Protein AF-A0A8K1GDT7-F1 (afdb_monomer_lite)

pLDDT: mean 71.89, std 22.8, range [29.33, 98.12]

Radius of gyration: 34.18 Å; chains: 1; bounding box: 58×37×131 Å

InterPro domains:
  IPR033214 A-kinase-interacting protein 1 [PF27911] (27-152)
  IPR033214 A-kinase-interacting protein 1 [PTHR14330] (24-154)

Sequence (154 aa):
MIKPRAENNLSPLDPVWEHSIQFAEVMEDEDRERLSAAFASIKRLMKGVS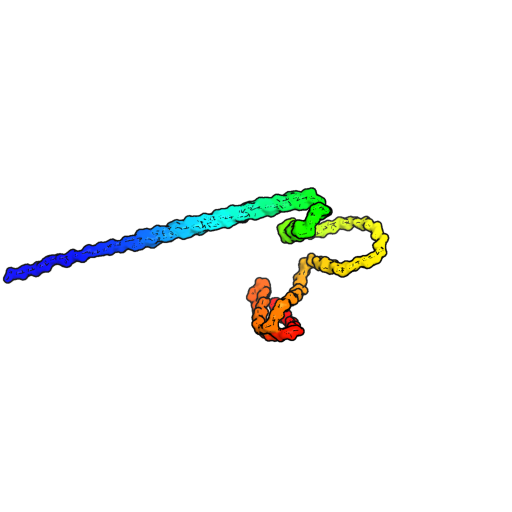KECESYYGTMATSKCKENEIQHFCKYHGKPVERKLSTEERRTEGSRKHSQVQASQQNPRRSSKDFYIEVSPGTYSVTAVSEDMVEQTYVVDVNAGQTIDITFVL

Structure (mmCIF, N/CA/C/O backbone):
data_AF-A0A8K1GDT7-F1
#
_entry.id   AF-A0A8K1GDT7-F1
#
loop_
_atom_site.group_PDB
_atom_site.id
_atom_site.type_symbol
_atom_site.label_atom_id
_atom_site.label_alt_id
_atom_site.label_comp_id
_atom_site.label_asym_id
_atom_site.label_entity_id
_atom_site.label_seq_id
_atom_site.pdbx_PDB_ins_code
_atom_site.Cartn_x
_atom_site.Cartn_y
_atom_site.Cartn_z
_atom_site.occupancy
_atom_site.B_iso_or_equiv
_atom_site.auth_seq_id
_atom_site.auth_comp_id
_atom_site.auth_asym_id
_atom_site.auth_atom_id
_atom_site.pdbx_PDB_model_num
ATOM 1 N N . MET A 1 1 ? 30.088 -5.876 -85.910 1.00 46.28 1 MET A N 1
ATOM 2 C CA . MET A 1 1 ? 30.923 -6.226 -84.740 1.00 46.28 1 MET A CA 1
ATOM 3 C C . MET A 1 1 ? 30.987 -4.995 -83.840 1.00 46.28 1 MET A C 1
ATOM 5 O O . MET A 1 1 ? 31.736 -4.080 -84.144 1.00 46.28 1 MET A O 1
ATOM 9 N N . ILE A 1 2 ? 30.110 -4.894 -82.834 1.00 44.91 2 ILE A N 1
ATOM 10 C CA . ILE A 1 2 ? 30.030 -3.747 -81.908 1.00 44.91 2 ILE A CA 1
ATOM 11 C C . ILE A 1 2 ? 29.881 -4.325 -80.493 1.00 44.91 2 ILE A C 1
ATOM 13 O O . ILE A 1 2 ? 28.992 -5.138 -80.253 1.00 44.91 2 ILE A O 1
ATOM 17 N N . LYS A 1 3 ? 30.822 -3.972 -79.609 1.00 49.59 3 LYS A N 1
ATOM 18 C CA . LYS A 1 3 ? 30.934 -4.414 -78.207 1.00 49.59 3 LYS A CA 1
ATOM 19 C C . LYS A 1 3 ? 29.762 -3.902 -77.349 1.00 49.59 3 LYS A C 1
ATOM 21 O O . LYS A 1 3 ? 29.300 -2.787 -77.595 1.00 49.59 3 LYS A O 1
ATOM 26 N N . PRO A 1 4 ? 29.335 -4.643 -76.310 1.00 44.44 4 PRO A N 1
ATOM 27 C CA . PRO A 1 4 ? 28.384 -4.137 -75.329 1.00 44.44 4 PRO A CA 1
ATOM 28 C C . PRO A 1 4 ? 29.042 -3.115 -74.388 1.00 44.44 4 PRO A C 1
ATOM 30 O O . PRO A 1 4 ? 30.223 -3.209 -74.050 1.00 44.44 4 PRO A O 1
ATOM 33 N N . ARG A 1 5 ? 28.240 -2.120 -74.003 1.00 38.19 5 ARG A N 1
ATOM 34 C CA . ARG A 1 5 ? 28.548 -1.041 -73.060 1.00 38.19 5 ARG A CA 1
ATOM 35 C C . ARG A 1 5 ? 28.668 -1.603 -71.645 1.00 38.19 5 ARG A C 1
ATOM 37 O O . ARG A 1 5 ? 27.833 -2.394 -71.218 1.00 38.19 5 ARG A O 1
ATOM 44 N N . ALA A 1 6 ? 29.714 -1.175 -70.958 1.00 46.06 6 ALA A N 1
ATOM 45 C CA . ALA A 1 6 ? 30.102 -1.651 -69.649 1.00 46.06 6 ALA A CA 1
ATOM 46 C C . ALA A 1 6 ? 29.528 -0.759 -68.519 1.00 46.06 6 ALA A C 1
ATOM 48 O O . ALA A 1 6 ? 29.367 0.449 -68.691 1.00 46.06 6 ALA A O 1
ATOM 49 N N . GLU A 1 7 ? 29.263 -1.426 -67.391 1.00 44.94 7 GLU A N 1
ATOM 50 C CA . GLU A 1 7 ? 29.348 -0.971 -65.987 1.00 44.94 7 GLU A CA 1
ATOM 51 C C . GLU A 1 7 ? 28.244 -0.049 -65.437 1.00 44.94 7 GLU A C 1
ATOM 53 O O . GLU A 1 7 ? 28.339 1.178 -65.416 1.00 44.94 7 GLU A O 1
ATOM 58 N N . ASN A 1 8 ? 27.215 -0.695 -64.874 1.00 45.12 8 ASN A N 1
ATOM 59 C CA . ASN A 1 8 ? 26.411 -0.149 -63.784 1.00 45.12 8 ASN A CA 1
ATOM 60 C C . ASN A 1 8 ? 27.289 -0.062 -62.525 1.00 45.12 8 ASN A C 1
ATOM 62 O O . ASN A 1 8 ? 27.540 -1.075 -61.877 1.00 45.12 8 ASN A O 1
ATOM 66 N N . ASN A 1 9 ? 27.734 1.142 -62.171 1.00 46.47 9 ASN A N 1
ATOM 67 C CA . ASN A 1 9 ? 28.290 1.425 -60.851 1.00 46.47 9 ASN A CA 1
ATOM 68 C C . ASN A 1 9 ? 27.135 1.770 -59.906 1.00 46.47 9 ASN A C 1
ATOM 70 O O . ASN A 1 9 ? 26.652 2.901 -59.898 1.00 46.47 9 ASN A O 1
ATOM 74 N N . LEU A 1 10 ? 26.675 0.784 -59.138 1.00 44.81 10 LEU A N 1
ATOM 75 C CA . LEU A 1 10 ? 25.823 1.012 -57.977 1.00 44.81 10 LEU A CA 1
ATOM 76 C C . LEU A 1 10 ? 26.688 0.764 -56.739 1.00 44.81 10 LEU A C 1
ATOM 78 O O . LEU A 1 10 ? 26.899 -0.380 -56.343 1.00 44.81 10 LEU A O 1
ATOM 82 N N . SER A 1 11 ? 27.252 1.832 -56.179 1.00 57.97 11 SER A N 1
ATOM 83 C CA . SER A 1 11 ? 27.944 1.765 -54.893 1.00 57.97 11 SER A CA 1
ATOM 84 C C . SER A 1 11 ? 26.954 1.306 -53.816 1.00 57.97 11 SER A C 1
ATOM 86 O O . SER A 1 11 ? 25.848 1.854 -53.761 1.00 57.97 11 SER A O 1
ATOM 88 N N . PRO A 1 12 ? 27.308 0.345 -52.947 1.00 50.44 12 PRO A N 1
ATOM 89 C CA . PRO A 1 12 ? 26.540 0.095 -51.738 1.00 50.44 12 PRO A CA 1
ATOM 90 C C . PRO A 1 12 ? 26.540 1.369 -50.890 1.00 50.44 12 PRO A C 1
ATOM 92 O O . PRO A 1 12 ? 27.595 1.907 -50.566 1.00 50.44 12 PRO A O 1
ATOM 95 N N . LEU A 1 13 ? 25.353 1.895 -50.593 1.00 51.78 13 LEU A N 1
ATOM 96 C CA . LEU A 1 13 ? 25.199 2.915 -49.564 1.00 51.78 13 LEU A CA 1
ATOM 97 C C . LEU A 1 13 ? 25.524 2.247 -48.231 1.00 51.78 13 LEU A C 1
ATOM 99 O O . LEU A 1 13 ? 24.786 1.360 -47.802 1.00 51.78 13 LEU A O 1
ATOM 103 N N . ASP A 1 14 ? 26.621 2.664 -47.604 1.00 56.72 14 ASP A N 1
ATOM 104 C CA . ASP A 1 14 ? 26.945 2.246 -46.247 1.00 56.72 14 ASP A CA 1
ATOM 105 C C . ASP A 1 14 ? 25.786 2.635 -45.310 1.00 56.72 14 ASP A C 1
ATOM 107 O O . ASP A 1 14 ? 25.379 3.806 -45.270 1.00 56.72 14 ASP A O 1
ATOM 111 N N . PRO A 1 15 ? 25.213 1.683 -44.557 1.00 52.34 15 PRO A N 1
ATOM 112 C CA . PRO A 1 15 ? 24.186 1.982 -43.579 1.00 52.34 15 PRO A CA 1
ATOM 113 C C . PRO A 1 15 ? 24.791 2.721 -42.375 1.00 52.34 15 PRO A C 1
ATOM 115 O O . PRO A 1 15 ? 25.220 2.126 -41.394 1.00 52.34 15 PRO A O 1
ATOM 118 N N . VAL A 1 16 ? 24.749 4.056 -42.411 1.00 56.78 16 VAL A N 1
ATOM 119 C CA . VAL A 1 16 ? 25.127 4.967 -41.302 1.00 56.78 16 VAL A CA 1
ATOM 120 C C . VAL A 1 16 ? 24.377 4.663 -39.983 1.00 56.78 16 VAL A C 1
ATOM 122 O O . VAL A 1 16 ? 24.751 5.140 -38.912 1.00 56.78 16 VAL A O 1
ATOM 125 N N . TRP A 1 17 ? 23.323 3.847 -40.029 1.00 51.44 17 TRP A N 1
ATOM 126 C CA . TRP A 1 17 ? 22.471 3.526 -38.889 1.00 51.44 17 TRP A CA 1
ATOM 127 C C . TRP A 1 17 ? 23.033 2.459 -37.931 1.00 51.44 17 TRP A C 1
ATOM 129 O O . TRP A 1 17 ? 22.608 2.444 -36.778 1.00 51.44 17 TRP A O 1
ATOM 139 N N . GLU A 1 18 ? 24.017 1.634 -38.312 1.00 47.69 18 GLU A N 1
ATOM 140 C CA . GLU A 1 18 ? 24.608 0.642 -37.385 1.00 47.69 18 GLU A CA 1
ATOM 141 C C . GLU A 1 18 ? 25.407 1.300 -36.245 1.00 47.69 18 GLU A C 1
ATOM 143 O O . GLU A 1 18 ? 25.363 0.846 -35.104 1.00 47.69 18 GLU A O 1
ATOM 148 N N . HIS A 1 19 ? 26.043 2.448 -36.498 1.00 53.59 19 HIS A N 1
ATOM 149 C CA . HIS A 1 19 ? 26.697 3.230 -35.440 1.00 53.59 19 HIS A CA 1
ATOM 150 C C . HIS A 1 19 ? 25.704 3.926 -34.498 1.00 53.59 19 HIS A C 1
ATOM 152 O O . HIS A 1 19 ? 26.056 4.242 -33.363 1.00 53.59 19 HIS A O 1
ATOM 158 N N . SER A 1 20 ? 24.466 4.162 -34.943 1.00 53.78 20 SER A N 1
ATOM 159 C CA . SER A 1 20 ? 23.436 4.812 -34.122 1.00 53.78 20 SER A CA 1
ATOM 160 C C . SER A 1 20 ? 22.820 3.858 -33.096 1.00 53.78 20 SER A C 1
ATOM 162 O O . SER A 1 20 ? 22.422 4.300 -32.023 1.00 53.78 20 SER A O 1
ATOM 164 N N . ILE A 1 21 ? 22.791 2.553 -33.388 1.00 54.88 21 ILE A N 1
ATOM 165 C CA . ILE A 1 21 ? 22.305 1.528 -32.452 1.00 54.88 21 ILE A CA 1
ATOM 166 C C . ILE A 1 21 ? 23.338 1.274 -31.341 1.00 54.88 21 ILE A C 1
ATOM 168 O O . ILE A 1 21 ? 22.969 1.207 -30.173 1.00 54.88 21 ILE A O 1
ATOM 172 N N . GLN A 1 22 ? 24.636 1.275 -31.666 1.00 52.19 22 GLN A N 1
ATOM 173 C CA . GLN A 1 22 ? 25.709 1.123 -30.671 1.00 52.19 22 GLN A CA 1
ATOM 174 C C . GLN A 1 22 ? 25.794 2.307 -29.685 1.00 52.19 22 GLN A C 1
ATOM 176 O O . GLN A 1 22 ? 26.206 2.135 -28.541 1.00 52.19 22 GLN A O 1
ATOM 181 N N . PHE A 1 23 ? 25.416 3.516 -30.117 1.00 51.38 23 PHE A N 1
ATOM 182 C CA . PHE A 1 23 ? 25.460 4.722 -29.281 1.00 51.38 23 PHE A CA 1
ATOM 183 C C . PHE A 1 23 ? 24.272 4.829 -28.312 1.00 51.38 23 PHE A C 1
ATOM 185 O O . PHE A 1 23 ? 24.397 5.463 -27.269 1.00 51.38 23 PHE A O 1
ATOM 192 N N . ALA A 1 24 ? 23.128 4.217 -28.640 1.00 54.12 24 ALA A N 1
ATOM 193 C CA . ALA A 1 24 ? 21.930 4.250 -27.804 1.00 54.12 24 ALA A CA 1
ATOM 194 C C . ALA A 1 24 ? 22.024 3.295 -26.598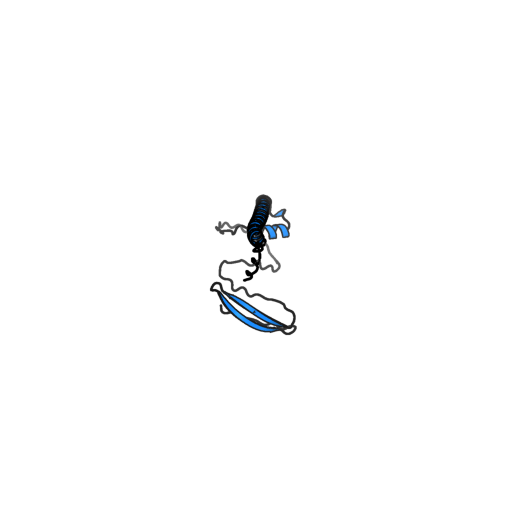 1.00 54.12 24 ALA A C 1
ATOM 196 O O . ALA A 1 24 ? 21.656 3.689 -25.496 1.00 54.12 24 ALA A O 1
ATOM 197 N N . GLU A 1 25 ? 22.588 2.093 -26.769 1.00 54.88 25 GLU A N 1
ATOM 198 C CA . GLU A 1 25 ? 22.739 1.118 -25.671 1.00 54.88 25 GLU A CA 1
ATOM 199 C C . GLU A 1 25 ? 23.700 1.595 -24.570 1.00 54.88 25 GLU A C 1
ATOM 201 O O . GLU A 1 25 ? 23.467 1.344 -23.391 1.00 54.88 25 GLU A O 1
ATOM 206 N N . VAL A 1 26 ? 24.755 2.336 -24.927 1.00 56.75 26 VAL A N 1
ATOM 207 C CA . VAL A 1 26 ? 25.757 2.824 -23.960 1.00 56.75 26 VAL A CA 1
ATOM 208 C C . VAL A 1 26 ? 25.205 3.946 -23.064 1.00 56.75 26 VAL A C 1
ATOM 210 O O . VAL A 1 26 ? 25.651 4.094 -21.929 1.00 56.75 26 VAL A O 1
ATOM 213 N N . MET A 1 27 ? 24.206 4.711 -23.521 1.00 56.97 27 MET A N 1
ATOM 214 C CA . MET A 1 27 ? 23.632 5.815 -22.732 1.00 56.97 27 MET A CA 1
ATOM 215 C C . MET A 1 27 ? 22.563 5.376 -21.718 1.00 56.97 27 MET A C 1
ATOM 217 O O . MET A 1 27 ? 22.303 6.094 -20.753 1.00 56.97 27 MET A O 1
ATOM 221 N N . GLU A 1 28 ? 21.939 4.208 -21.897 1.00 65.12 28 GLU A N 1
ATOM 222 C CA . GLU A 1 28 ? 20.892 3.726 -20.982 1.00 65.12 28 GLU A CA 1
ATOM 223 C C . GLU A 1 28 ? 21.455 3.217 -19.647 1.00 65.12 28 GLU A C 1
ATOM 225 O O . GLU A 1 28 ? 20.797 3.330 -18.605 1.00 65.12 28 GLU A O 1
ATOM 230 N N . ASP A 1 29 ? 22.678 2.684 -19.653 1.00 70.75 29 ASP A N 1
ATOM 231 C CA . ASP A 1 29 ? 23.332 2.198 -18.438 1.00 70.75 29 ASP A CA 1
ATOM 232 C C . ASP A 1 29 ? 23.847 3.336 -17.554 1.00 70.75 29 ASP A C 1
ATOM 234 O O . ASP A 1 29 ? 23.669 3.284 -16.334 1.00 70.75 29 ASP A O 1
ATOM 238 N N . GLU A 1 30 ? 24.361 4.421 -18.138 1.00 80.88 30 GLU A N 1
ATOM 239 C CA . GLU A 1 30 ? 24.775 5.601 -17.370 1.00 80.88 30 GLU A CA 1
ATOM 240 C C . GLU A 1 30 ? 23.593 6.241 -16.624 1.00 80.88 30 GLU A C 1
ATOM 242 O O . GLU A 1 30 ? 23.704 6.580 -15.443 1.00 80.88 30 GLU A O 1
ATOM 247 N N . ASP A 1 31 ? 22.427 6.375 -17.259 1.00 87.44 31 ASP A N 1
ATOM 248 C CA . ASP A 1 31 ? 21.246 6.950 -16.606 1.00 87.44 31 ASP A CA 1
ATOM 249 C C . ASP A 1 31 ? 20.664 6.029 -15.525 1.00 87.44 31 ASP A C 1
ATOM 251 O O . ASP A 1 31 ? 20.232 6.499 -14.463 1.00 87.44 31 ASP A O 1
ATOM 255 N N . ARG A 1 32 ? 20.720 4.709 -15.736 1.00 88.56 32 ARG A N 1
ATOM 256 C CA . ARG A 1 32 ? 20.360 3.706 -14.723 1.00 88.56 32 ARG A CA 1
ATOM 257 C C . ARG A 1 32 ? 21.280 3.794 -13.508 1.00 88.56 32 ARG A C 1
ATOM 259 O O . ARG A 1 32 ? 20.801 3.801 -12.368 1.00 88.56 32 ARG A O 1
ATOM 266 N N . GLU A 1 33 ? 22.585 3.910 -13.731 1.00 92.12 33 GLU A N 1
ATOM 267 C CA . GLU A 1 33 ? 23.575 4.082 -12.671 1.00 92.12 33 GLU A CA 1
ATOM 268 C C . GLU A 1 33 ? 23.365 5.398 -11.918 1.00 92.12 33 GLU A C 1
ATOM 270 O O . GLU A 1 33 ? 23.307 5.395 -10.683 1.00 92.12 33 GLU A O 1
ATOM 275 N N . ARG A 1 34 ? 23.149 6.510 -12.630 1.00 93.81 34 ARG A N 1
ATOM 276 C CA . ARG A 1 34 ? 22.854 7.826 -12.038 1.00 93.81 34 ARG A CA 1
ATOM 277 C C . ARG A 1 34 ? 21.599 7.792 -11.172 1.00 93.81 34 ARG A C 1
ATOM 279 O O . ARG A 1 34 ? 21.612 8.313 -10.053 1.00 93.81 34 ARG A O 1
ATOM 286 N N . LEU A 1 35 ? 20.536 7.141 -11.642 1.00 94.25 35 LEU A N 1
ATOM 287 C CA . LEU A 1 35 ? 19.304 6.960 -10.878 1.00 94.25 35 LEU A CA 1
ATOM 288 C C . LEU A 1 35 ? 19.544 6.107 -9.624 1.00 94.25 35 LEU A C 1
ATOM 290 O O . LEU A 1 35 ? 19.099 6.464 -8.528 1.00 94.25 35 LEU A O 1
ATOM 294 N N . SER A 1 36 ? 20.304 5.016 -9.751 1.00 94.69 36 SER A N 1
ATOM 295 C CA . SER A 1 36 ? 20.663 4.160 -8.617 1.00 94.69 36 SER A CA 1
ATOM 296 C C . SER A 1 36 ? 21.468 4.925 -7.554 1.00 94.69 36 SER A C 1
ATOM 298 O O . SER A 1 36 ? 21.180 4.828 -6.355 1.00 94.69 36 SER A O 1
ATOM 300 N N . ALA A 1 37 ? 22.409 5.770 -7.986 1.00 96.19 37 ALA A N 1
ATOM 301 C CA . ALA A 1 37 ? 23.223 6.610 -7.122 1.00 96.19 37 ALA A CA 1
ATOM 302 C C . ALA A 1 37 ? 22.377 7.682 -6.415 1.00 96.19 37 ALA A C 1
ATOM 304 O O . ALA A 1 37 ? 22.560 7.919 -5.216 1.00 96.19 37 ALA A O 1
ATOM 305 N N . ALA A 1 38 ? 21.407 8.283 -7.113 1.00 97.50 38 ALA A N 1
ATOM 306 C CA . ALA A 1 38 ? 20.464 9.231 -6.526 1.00 97.50 38 ALA A CA 1
ATOM 307 C C . ALA A 1 38 ? 19.621 8.576 -5.420 1.00 97.50 38 ALA A C 1
ATOM 309 O O . ALA A 1 38 ? 19.579 9.085 -4.295 1.00 97.50 38 ALA A O 1
ATOM 310 N N . PHE A 1 39 ? 19.030 7.404 -5.678 1.00 97.31 39 PHE A N 1
ATOM 311 C CA . PHE A 1 39 ? 18.284 6.656 -4.658 1.00 97.31 39 PHE A CA 1
ATOM 312 C C . PHE A 1 39 ? 19.163 6.237 -3.479 1.00 97.31 39 PHE A C 1
ATOM 314 O O . PHE A 1 39 ? 18.739 6.341 -2.324 1.00 97.31 39 PHE A O 1
ATOM 321 N N . ALA A 1 40 ? 20.399 5.802 -3.734 1.00 97.19 40 ALA A N 1
ATOM 322 C CA . ALA A 1 40 ? 21.359 5.504 -2.676 1.00 97.19 40 ALA A CA 1
ATOM 323 C C . ALA A 1 40 ? 21.665 6.748 -1.826 1.00 97.19 40 ALA A C 1
ATOM 325 O O . ALA A 1 40 ? 21.777 6.650 -0.601 1.00 97.19 40 ALA A O 1
ATOM 326 N N . SER A 1 41 ? 21.744 7.925 -2.452 1.00 97.81 41 SER A N 1
ATOM 327 C CA . SER A 1 41 ? 21.943 9.195 -1.758 1.00 97.81 41 SER A CA 1
ATOM 328 C C . SER A 1 41 ? 20.753 9.570 -0.874 1.00 97.81 41 SER A C 1
ATOM 330 O O . SER A 1 41 ? 20.941 9.853 0.310 1.00 97.81 41 SER A O 1
ATOM 332 N N . ILE A 1 42 ? 19.527 9.470 -1.398 1.00 97.69 42 ILE A N 1
ATOM 333 C CA . ILE A 1 42 ? 18.296 9.708 -0.627 1.00 97.69 42 ILE A CA 1
ATOM 334 C C . ILE A 1 42 ? 18.220 8.742 0.556 1.00 97.69 42 ILE A C 1
ATOM 336 O O . ILE A 1 42 ? 17.993 9.163 1.687 1.00 97.69 42 ILE A O 1
ATOM 340 N N . LYS A 1 43 ? 18.482 7.451 0.330 1.00 96.31 43 LYS A N 1
ATOM 341 C CA . LYS A 1 43 ? 18.490 6.428 1.384 1.00 96.31 43 LYS A CA 1
ATOM 342 C C . LYS A 1 43 ? 19.495 6.759 2.489 1.00 96.31 43 LYS A C 1
ATOM 344 O O . LYS A 1 43 ? 19.184 6.614 3.670 1.00 96.31 43 LYS A O 1
ATOM 349 N N . ARG A 1 44 ? 20.688 7.234 2.120 1.00 96.56 44 ARG A N 1
ATOM 350 C CA . ARG A 1 44 ? 21.717 7.674 3.072 1.00 96.56 44 ARG A CA 1
ATOM 351 C C . ARG A 1 44 ? 21.255 8.884 3.882 1.00 96.56 44 ARG A C 1
ATOM 353 O O . ARG A 1 44 ? 21.440 8.889 5.095 1.00 96.56 44 ARG A O 1
ATOM 360 N N . LEU A 1 45 ? 20.637 9.867 3.228 1.00 97.00 45 LEU A N 1
ATOM 361 C CA . LEU A 1 45 ? 20.091 11.052 3.886 1.00 97.00 45 LEU A CA 1
ATOM 362 C C . LEU A 1 45 ? 18.986 10.674 4.876 1.00 97.00 45 LEU A C 1
ATOM 364 O O . LEU A 1 45 ? 19.063 11.056 6.038 1.00 97.00 45 LEU A O 1
ATOM 368 N N . MET A 1 46 ? 18.013 9.867 4.446 1.00 94.69 46 MET A N 1
ATOM 369 C CA . MET A 1 46 ? 16.920 9.402 5.304 1.00 94.69 46 MET A CA 1
ATOM 370 C C . MET A 1 46 ? 17.450 8.626 6.509 1.00 94.69 46 MET A C 1
ATOM 372 O O . MET A 1 46 ? 17.022 8.877 7.628 1.00 94.69 46 MET A O 1
ATOM 376 N N . LYS A 1 47 ? 18.456 7.762 6.317 1.00 93.50 47 LYS A N 1
ATOM 377 C CA . LYS A 1 47 ? 19.137 7.074 7.424 1.00 93.50 47 LYS A CA 1
ATOM 378 C C . LYS A 1 47 ? 19.793 8.055 8.404 1.00 93.50 47 LYS A C 1
ATOM 380 O O . LYS A 1 47 ? 19.750 7.822 9.609 1.00 93.50 47 LYS A O 1
ATOM 385 N N . GLY A 1 48 ? 20.401 9.130 7.902 1.00 93.12 48 GLY A N 1
ATOM 386 C CA . GLY A 1 48 ? 20.971 10.195 8.729 1.00 93.12 48 GLY A CA 1
ATOM 387 C C . GLY A 1 48 ? 19.909 10.904 9.566 1.00 93.12 48 GLY A C 1
ATOM 388 O O . GLY A 1 48 ? 20.056 10.990 10.781 1.00 93.12 48 GLY A O 1
ATOM 389 N N . VAL A 1 49 ? 18.809 11.321 8.933 1.00 91.38 49 VAL A N 1
ATOM 390 C CA . VAL A 1 49 ? 17.671 11.967 9.609 1.00 91.38 49 VAL A CA 1
ATOM 391 C C . VAL A 1 49 ? 17.068 11.043 10.666 1.00 91.38 49 VAL A C 1
ATOM 393 O O . VAL A 1 49 ? 16.901 11.450 11.808 1.00 91.38 49 VAL A O 1
ATOM 396 N N . SER A 1 50 ? 16.830 9.775 10.329 1.00 88.31 50 SER A N 1
ATOM 397 C CA . SER A 1 50 ? 16.341 8.756 11.263 1.00 88.31 50 SER A CA 1
ATOM 398 C C . SER A 1 50 ? 17.235 8.599 12.496 1.00 88.31 50 SER A C 1
ATOM 400 O O . SER A 1 50 ? 16.732 8.489 13.612 1.00 88.31 50 SER A O 1
ATOM 402 N N . LYS A 1 51 ? 18.561 8.608 12.318 1.00 89.62 51 LYS A N 1
ATOM 403 C CA . LYS A 1 51 ? 19.510 8.524 13.435 1.00 89.62 51 LYS A CA 1
ATOM 404 C C . LYS A 1 51 ? 19.462 9.772 14.321 1.00 89.62 51 LYS A C 1
ATOM 406 O O . LYS A 1 51 ? 19.554 9.657 15.540 1.00 89.62 51 LYS A O 1
ATOM 411 N N . GLU A 1 52 ? 19.320 10.947 13.716 1.00 89.81 52 GLU A N 1
ATOM 412 C CA . GLU A 1 52 ? 19.204 12.206 14.455 1.00 89.81 52 GLU A CA 1
ATOM 413 C C . GLU A 1 52 ? 17.914 12.242 15.284 1.00 89.81 52 GLU A C 1
ATOM 415 O O . GLU A 1 52 ? 17.947 12.577 16.467 1.00 89.81 52 GLU A O 1
ATOM 420 N N . CYS A 1 53 ? 16.794 11.793 14.706 1.00 86.38 53 CYS A N 1
ATOM 421 C CA . CYS A 1 53 ? 15.535 11.624 15.427 1.00 86.38 53 CYS A CA 1
ATOM 422 C C . CYS A 1 53 ? 15.696 10.672 16.623 1.00 86.38 53 CYS A C 1
ATOM 424 O O . CYS A 1 53 ? 15.269 11.003 17.728 1.00 86.38 53 CYS A O 1
ATOM 426 N N . GLU A 1 54 ? 16.347 9.519 16.441 1.00 85.25 54 GLU A N 1
ATOM 427 C CA . GLU A 1 54 ? 16.594 8.573 17.537 1.00 85.25 54 GLU A CA 1
ATOM 428 C C . GLU A 1 54 ? 17.440 9.191 18.662 1.00 85.25 54 GLU A C 1
ATOM 430 O O . GLU A 1 54 ? 17.108 9.031 19.835 1.00 85.25 54 GLU A O 1
ATOM 435 N N . SER A 1 55 ? 18.498 9.933 18.324 1.00 85.31 55 SER A N 1
ATOM 436 C CA . SER A 1 55 ? 19.357 10.624 19.296 1.00 85.31 55 SER A CA 1
ATOM 437 C C . SER A 1 55 ? 18.586 11.675 20.103 1.00 85.31 55 SER A C 1
ATOM 439 O O . SER A 1 55 ? 18.636 11.696 21.339 1.00 85.31 55 SER A O 1
ATOM 441 N N . TYR A 1 56 ? 17.829 12.522 19.403 1.00 84.19 56 TYR A N 1
ATOM 442 C CA . TYR A 1 56 ? 17.052 13.602 20.002 1.00 84.19 56 TYR A CA 1
ATOM 443 C C . TYR A 1 56 ? 15.982 13.063 20.958 1.00 84.19 56 TYR A C 1
ATOM 445 O O . TYR A 1 56 ? 15.941 13.440 22.128 1.00 84.19 56 TYR A O 1
ATOM 453 N N . TYR A 1 57 ? 15.161 12.114 20.505 1.00 80.56 57 TYR A N 1
ATOM 454 C CA . TYR A 1 57 ? 14.076 11.569 21.324 1.00 80.56 57 TYR A CA 1
ATOM 455 C C . TYR A 1 57 ? 14.542 10.530 22.350 1.00 80.56 57 TYR A C 1
ATOM 457 O O . TYR A 1 57 ? 13.904 10.378 23.387 1.00 80.56 57 TYR A O 1
ATOM 465 N N . GLY A 1 58 ? 15.663 9.842 22.116 1.00 75.56 58 GLY A N 1
ATOM 466 C CA . GLY A 1 58 ? 16.239 8.901 23.079 1.00 75.56 58 GLY A CA 1
ATOM 467 C C . GLY A 1 58 ? 16.840 9.576 24.315 1.00 75.56 58 GLY A C 1
ATOM 468 O O . GLY A 1 58 ? 16.920 8.954 25.373 1.00 75.56 58 GLY A O 1
ATOM 469 N N . THR A 1 59 ? 17.249 10.843 24.200 1.00 74.25 59 THR A N 1
ATOM 470 C CA . THR A 1 59 ? 17.840 11.627 25.301 1.00 74.25 59 THR A CA 1
ATOM 471 C C . THR A 1 59 ? 16.855 12.600 25.952 1.00 74.25 59 THR A C 1
ATOM 473 O O . THR A 1 59 ? 17.100 13.083 27.060 1.00 74.25 59 THR A O 1
ATOM 476 N N . MET A 1 60 ? 15.725 12.883 25.302 1.00 72.19 60 MET A N 1
ATOM 477 C CA . MET A 1 60 ? 14.709 13.792 25.819 1.00 72.19 60 MET A CA 1
ATOM 478 C C . MET A 1 60 ? 13.722 13.113 26.772 1.00 72.19 60 MET A C 1
ATOM 480 O O . MET A 1 60 ? 13.240 12.007 26.544 1.00 72.19 60 MET A O 1
ATOM 484 N N . ALA A 1 61 ? 13.347 13.832 27.832 1.00 63.28 61 ALA A N 1
ATOM 485 C CA . ALA A 1 61 ? 12.221 13.443 28.671 1.00 63.28 61 ALA A CA 1
ATOM 486 C C . ALA A 1 61 ? 10.910 13.531 27.870 1.00 63.28 61 ALA A C 1
ATOM 488 O O . ALA A 1 61 ? 10.624 14.553 27.240 1.00 63.28 61 ALA A O 1
ATOM 489 N N . THR A 1 62 ? 10.084 12.488 27.955 1.00 63.25 62 THR A N 1
ATOM 490 C CA . THR A 1 62 ? 8.794 12.371 27.248 1.00 63.25 62 THR A CA 1
ATOM 491 C C . THR A 1 62 ? 7.826 13.524 27.537 1.00 63.25 62 THR A C 1
ATOM 493 O O . THR A 1 62 ? 6.965 13.816 26.716 1.00 63.25 62 THR A O 1
ATOM 496 N N . SER A 1 63 ? 8.000 14.236 28.655 1.00 65.12 63 SER A N 1
ATOM 497 C CA . SER A 1 63 ? 7.209 15.413 29.037 1.00 65.12 63 SER A CA 1
ATOM 498 C C . SER A 1 63 ? 7.454 16.665 28.186 1.00 65.12 63 SER A C 1
ATOM 500 O O . SER A 1 63 ? 6.700 17.628 28.307 1.00 65.12 63 SER A O 1
ATOM 502 N N . LYS A 1 64 ? 8.496 16.682 27.345 1.00 73.44 64 LYS A N 1
ATOM 503 C CA . LYS A 1 64 ? 8.825 17.813 26.457 1.00 73.44 64 LYS A CA 1
ATOM 504 C C . LYS A 1 64 ? 8.428 17.593 24.998 1.00 73.44 64 LYS A C 1
ATOM 506 O O . LYS A 1 64 ? 8.533 18.528 24.211 1.00 73.44 64 LYS A O 1
ATOM 511 N N . CYS A 1 65 ? 7.997 16.385 24.644 1.00 74.44 65 CYS A N 1
ATOM 512 C CA . CYS A 1 65 ? 7.638 16.034 23.274 1.00 74.44 65 CYS A CA 1
ATOM 513 C C . CYS A 1 65 ? 6.164 16.358 23.016 1.00 74.44 65 CYS A C 1
ATOM 515 O O . CYS A 1 65 ? 5.303 16.074 23.851 1.00 74.44 65 CYS A O 1
ATOM 517 N N . LYS A 1 66 ? 5.859 16.923 21.848 1.00 84.19 66 LYS A N 1
ATOM 518 C CA . LYS A 1 66 ? 4.470 17.074 21.396 1.00 84.19 66 LYS A CA 1
ATOM 519 C C . LYS A 1 66 ? 3.891 15.712 21.014 1.00 84.19 66 LYS A C 1
ATOM 521 O O . LYS A 1 66 ? 4.617 14.803 20.622 1.00 84.19 66 LYS A O 1
ATOM 526 N N . GLU A 1 67 ? 2.570 15.573 21.061 1.00 83.31 67 GLU A N 1
ATOM 527 C CA . GLU A 1 67 ? 1.889 14.310 20.735 1.00 83.31 67 GLU A CA 1
ATOM 528 C C . GLU A 1 67 ? 2.257 13.776 19.338 1.00 83.31 67 GLU A C 1
ATOM 530 O O . GLU A 1 67 ? 2.548 12.590 19.182 1.00 83.31 67 GLU A O 1
ATOM 535 N N . ASN A 1 68 ? 2.355 14.656 18.336 1.00 83.88 68 ASN A N 1
ATOM 536 C CA . ASN A 1 68 ? 2.753 14.284 16.976 1.00 83.88 68 ASN A CA 1
ATOM 537 C C . ASN A 1 68 ? 4.209 13.781 16.888 1.00 83.88 68 ASN A C 1
ATOM 539 O O . ASN A 1 68 ? 4.526 12.935 16.053 1.00 83.88 68 ASN A O 1
ATOM 543 N N . GLU A 1 69 ? 5.097 14.284 17.747 1.00 83.94 69 GLU A N 1
ATOM 544 C CA . GLU A 1 69 ? 6.504 13.876 17.823 1.00 83.94 69 GLU A CA 1
ATOM 545 C C . GLU A 1 69 ? 6.632 12.499 18.483 1.00 83.94 69 GLU A C 1
ATOM 547 O O . GLU A 1 69 ? 7.354 11.631 17.990 1.00 83.94 69 GLU A O 1
ATOM 552 N N . ILE A 1 70 ? 5.843 12.261 19.536 1.00 80.50 70 ILE A N 1
ATOM 553 C CA . ILE A 1 70 ? 5.726 10.955 20.195 1.00 80.50 70 ILE A CA 1
ATOM 554 C C . ILE A 1 70 ? 5.168 9.919 19.211 1.00 80.50 70 ILE A C 1
ATOM 556 O O . ILE A 1 70 ? 5.718 8.825 19.092 1.00 80.50 70 ILE A O 1
ATOM 560 N N . GLN A 1 71 ? 4.119 10.265 18.456 1.00 83.31 71 GLN A N 1
ATOM 561 C CA . GLN A 1 71 ? 3.537 9.380 17.445 1.00 83.31 71 GLN A CA 1
ATOM 562 C C . GLN A 1 71 ? 4.555 9.012 16.357 1.00 83.31 71 GLN A C 1
ATOM 564 O O . GLN A 1 71 ? 4.655 7.843 15.977 1.00 83.31 71 GLN A O 1
ATOM 569 N N . HIS A 1 72 ? 5.329 9.987 15.871 1.00 85.62 72 HIS A N 1
ATOM 570 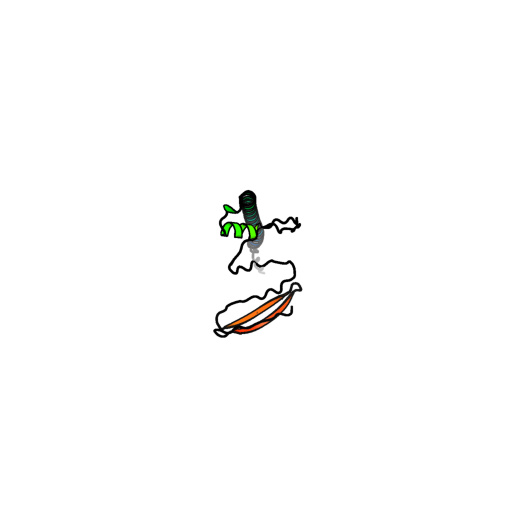C CA . HIS A 1 72 ? 6.410 9.748 14.918 1.00 85.62 72 HIS A CA 1
ATOM 571 C C . HIS A 1 72 ? 7.460 8.787 15.494 1.00 85.62 72 HIS A C 1
ATOM 573 O O . HIS A 1 72 ? 7.770 7.769 14.869 1.00 85.62 72 HIS A O 1
ATOM 579 N N . PHE A 1 73 ? 7.963 9.065 16.700 1.00 81.31 73 PHE A N 1
ATOM 580 C CA . PHE A 1 73 ? 8.976 8.231 17.339 1.00 81.31 73 PHE A CA 1
ATOM 581 C C . PHE A 1 73 ? 8.475 6.801 17.554 1.00 81.31 73 PHE A C 1
ATOM 583 O O . PHE A 1 73 ? 9.131 5.857 17.130 1.00 81.31 73 PHE A O 1
ATOM 590 N N . CYS A 1 74 ? 7.287 6.608 18.129 1.00 80.31 74 CYS A N 1
ATOM 591 C CA . CYS A 1 74 ? 6.746 5.270 18.363 1.00 80.31 74 CYS A CA 1
ATOM 592 C C . CYS A 1 74 ? 6.525 4.482 17.064 1.00 80.31 74 CYS A C 1
ATOM 594 O O . CYS A 1 74 ? 6.770 3.279 17.045 1.00 80.31 74 CYS A O 1
ATOM 596 N N . LYS A 1 75 ? 6.093 5.141 15.982 1.00 85.88 75 LYS A N 1
ATOM 597 C CA . LYS A 1 75 ? 5.797 4.477 14.705 1.00 85.88 75 LYS A CA 1
ATOM 598 C C . LYS A 1 75 ? 7.050 4.024 13.953 1.00 85.88 75 LYS A C 1
ATOM 600 O O . LYS A 1 75 ? 7.018 2.969 13.328 1.00 85.88 75 LYS A O 1
ATOM 605 N N . TYR A 1 76 ? 8.119 4.820 13.979 1.00 83.31 76 TYR A N 1
ATOM 606 C CA . TYR A 1 76 ? 9.309 4.584 13.148 1.00 83.31 76 TYR A CA 1
ATOM 607 C C . TYR A 1 76 ? 10.550 4.149 13.942 1.00 83.31 76 TYR A C 1
ATOM 609 O O . TYR A 1 76 ? 11.433 3.506 13.380 1.00 83.31 76 TYR A O 1
ATOM 617 N N . HIS A 1 77 ? 10.611 4.462 15.239 1.00 83.81 77 HIS A N 1
ATOM 618 C CA . HIS A 1 77 ? 11.770 4.239 16.117 1.00 83.81 77 HIS A CA 1
ATOM 619 C C . HIS A 1 77 ? 11.438 3.507 17.425 1.00 83.81 77 HIS A C 1
ATOM 621 O O . HIS A 1 77 ? 12.344 3.190 18.197 1.00 83.81 77 HIS A O 1
ATOM 627 N N . GLY A 1 78 ? 10.161 3.228 17.702 1.00 74.94 78 GLY A N 1
ATOM 628 C CA . GLY A 1 78 ? 9.750 2.492 18.889 1.00 74.94 78 GLY A CA 1
ATOM 629 C C . GLY A 1 78 ? 10.405 1.116 18.900 1.00 74.94 78 GLY A C 1
ATOM 630 O O . GLY A 1 78 ? 10.082 0.267 18.070 1.00 74.94 78 GLY A O 1
ATOM 631 N N . LYS A 1 79 ? 11.338 0.883 19.832 1.00 71.94 79 LYS A N 1
ATOM 632 C CA . LYS A 1 79 ? 11.926 -0.448 20.006 1.00 71.94 79 LYS A CA 1
ATOM 633 C C . LYS A 1 79 ? 10.794 -1.427 20.337 1.00 71.94 79 LYS A C 1
ATOM 635 O O . LYS A 1 79 ? 10.028 -1.145 21.263 1.00 71.94 79 LYS A O 1
ATOM 640 N N . PRO A 1 80 ? 10.675 -2.573 19.645 1.00 48.34 80 PRO A N 1
ATOM 641 C CA . PRO A 1 80 ? 9.797 -3.637 20.099 1.00 48.34 80 PRO A CA 1
ATOM 642 C C . PRO A 1 80 ? 10.330 -4.108 21.454 1.00 48.34 80 PRO A C 1
ATOM 644 O O . PRO A 1 80 ? 11.411 -4.682 21.558 1.00 48.34 80 PRO A O 1
ATOM 647 N N . VAL A 1 81 ? 9.615 -3.762 22.522 1.00 47.00 81 VAL A N 1
ATOM 648 C CA . VAL A 1 81 ? 9.992 -4.134 23.883 1.00 47.00 81 VAL A CA 1
ATOM 649 C C . VAL A 1 81 ? 9.827 -5.646 24.015 1.00 47.00 81 VAL A C 1
ATOM 651 O O . VAL A 1 81 ? 8.711 -6.142 24.167 1.00 47.00 81 VAL A O 1
ATOM 654 N N . GLU A 1 82 ? 10.938 -6.385 24.012 1.00 43.97 82 GLU A N 1
ATOM 655 C CA . GLU A 1 82 ? 10.999 -7.666 24.711 1.00 43.97 82 GLU A CA 1
ATOM 656 C C . GLU A 1 82 ? 10.775 -7.375 26.196 1.00 43.97 82 GLU A C 1
ATOM 658 O O . GLU A 1 82 ? 11.661 -6.944 26.935 1.00 43.97 82 GLU A O 1
ATOM 663 N N . ARG A 1 83 ? 9.518 -7.520 26.613 1.00 40.34 83 ARG A N 1
ATOM 664 C CA . ARG A 1 83 ? 9.048 -7.228 27.961 1.00 40.34 83 ARG A CA 1
ATOM 665 C C . ARG A 1 83 ? 9.606 -8.276 28.924 1.00 40.34 83 ARG A C 1
ATOM 667 O O . ARG A 1 83 ? 8.926 -9.242 29.253 1.00 40.34 83 ARG A O 1
ATOM 674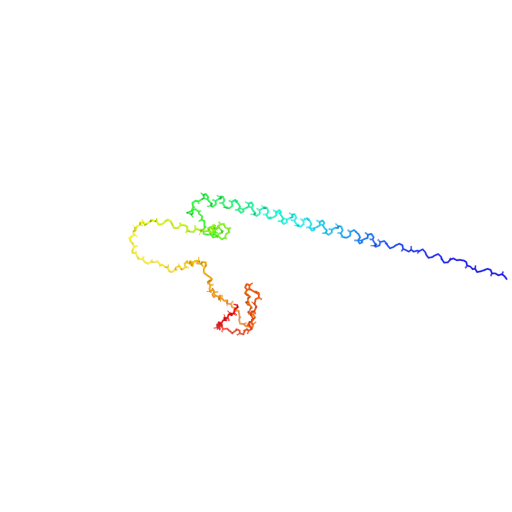 N N . LYS A 1 84 ? 10.831 -8.080 29.415 1.00 31.95 84 LYS A N 1
ATOM 675 C CA . LYS A 1 84 ? 11.253 -8.699 30.675 1.00 31.95 84 LYS A CA 1
ATOM 676 C C . LYS A 1 84 ? 10.542 -7.963 31.806 1.00 31.95 84 LYS A C 1
ATOM 678 O O . LYS A 1 84 ? 10.883 -6.837 32.148 1.00 31.95 84 LYS A O 1
ATOM 683 N N . LEU A 1 85 ? 9.492 -8.601 32.318 1.00 38.94 85 LEU A N 1
ATOM 684 C CA . LEU A 1 85 ? 8.835 -8.259 33.573 1.00 38.94 85 LEU A CA 1
ATOM 685 C C . LEU A 1 85 ? 9.883 -8.218 34.692 1.00 38.94 85 LEU A C 1
ATOM 687 O O . LEU A 1 85 ? 10.354 -9.262 35.134 1.00 38.94 85 LEU A O 1
ATOM 691 N N . SER A 1 86 ? 10.214 -7.027 35.176 1.00 32.69 86 SER A N 1
ATOM 692 C CA . SER A 1 86 ? 10.597 -6.851 36.572 1.00 32.69 86 SER A CA 1
ATOM 693 C C . SER A 1 86 ? 9.366 -6.337 37.307 1.00 32.69 86 SER A C 1
ATOM 695 O O . SER A 1 86 ? 9.056 -5.147 37.296 1.00 32.69 86 SER A O 1
ATOM 697 N N . THR A 1 87 ? 8.624 -7.289 37.865 1.00 38.47 87 THR A N 1
ATOM 698 C CA . THR A 1 87 ? 7.719 -7.092 38.994 1.00 38.47 87 THR A CA 1
ATOM 699 C C . THR A 1 87 ? 8.429 -6.275 40.068 1.00 38.47 87 THR A C 1
ATOM 701 O O . THR A 1 87 ? 9.490 -6.696 40.506 1.00 38.47 87 THR A O 1
ATOM 704 N N . GLU A 1 88 ? 7.840 -5.155 40.482 1.00 35.09 88 GLU A N 1
ATOM 705 C CA . GLU A 1 88 ? 7.721 -4.761 41.891 1.00 35.09 88 GLU A CA 1
ATOM 706 C C . GLU A 1 88 ? 6.569 -3.753 42.031 1.00 35.09 88 GLU A C 1
ATOM 708 O O . GLU A 1 88 ? 6.509 -2.716 41.371 1.00 35.09 88 GLU A O 1
ATOM 713 N N . GLU A 1 89 ? 5.608 -4.136 42.871 1.00 39.16 89 GLU A N 1
ATOM 714 C CA . GLU A 1 89 ? 4.483 -3.338 43.344 1.00 39.16 89 GLU A CA 1
ATOM 715 C C . GLU A 1 89 ? 4.957 -2.070 44.068 1.00 39.16 89 GLU A C 1
ATOM 717 O O . GLU A 1 89 ? 5.787 -2.143 44.974 1.00 39.16 89 GLU A O 1
ATOM 722 N N . ARG A 1 90 ? 4.253 -0.948 43.874 1.00 32.69 90 ARG A N 1
ATOM 723 C CA . ARG A 1 90 ? 3.779 -0.208 45.051 1.00 32.69 90 ARG A CA 1
ATOM 724 C C . ARG A 1 90 ? 2.478 0.538 44.793 1.00 32.69 90 ARG A C 1
ATOM 726 O O . ARG A 1 90 ? 2.306 1.246 43.809 1.00 32.69 90 ARG A O 1
ATOM 733 N N . ARG A 1 91 ? 1.567 0.302 45.728 1.00 39.31 91 ARG A N 1
ATOM 734 C CA . ARG A 1 91 ? 0.168 0.712 45.801 1.00 39.31 91 ARG A CA 1
ATOM 735 C C . ARG A 1 91 ? 0.026 2.208 46.053 1.00 39.31 91 ARG A C 1
ATOM 737 O O . ARG A 1 91 ? 0.688 2.712 46.956 1.00 39.31 91 ARG A O 1
ATOM 744 N N . THR A 1 92 ? -0.973 2.819 45.421 1.00 30.94 92 THR A N 1
ATOM 745 C CA . THR A 1 92 ? -1.829 3.802 46.099 1.00 30.94 92 THR A CA 1
ATOM 746 C C . THR A 1 92 ? -3.206 3.841 45.446 1.00 30.94 92 THR A C 1
ATOM 748 O O . THR A 1 92 ? -3.350 4.023 44.241 1.00 30.94 92 THR A O 1
ATOM 751 N N . GLU A 1 93 ? -4.213 3.615 46.277 1.00 35.84 93 GLU A N 1
ATOM 752 C CA . GLU A 1 93 ? -5.635 3.627 45.968 1.00 35.84 93 GLU A CA 1
ATOM 753 C C . GLU A 1 93 ? -6.174 5.065 45.931 1.00 35.84 93 GLU A C 1
ATOM 755 O O . GLU A 1 93 ? -5.786 5.898 46.750 1.00 35.84 93 GLU A O 1
ATOM 760 N N . GLY A 1 94 ? -7.058 5.366 44.972 1.00 29.33 94 GLY A N 1
ATOM 761 C CA . GLY A 1 94 ? -7.585 6.718 44.774 1.00 29.33 94 GLY A CA 1
ATOM 762 C C . GLY A 1 94 ? -8.634 6.842 43.665 1.00 29.33 94 GLY A C 1
ATOM 763 O O . GLY A 1 94 ? -8.371 7.410 42.619 1.00 29.33 94 GLY A O 1
ATOM 764 N N . SER A 1 95 ? -9.817 6.276 43.910 1.00 39.88 95 SER A N 1
ATOM 765 C CA . SER A 1 95 ? -11.158 6.777 43.549 1.00 39.88 95 SER A CA 1
ATOM 766 C C . SER A 1 95 ? -11.364 7.681 42.303 1.00 39.88 95 SER A C 1
ATOM 768 O O . SER A 1 95 ? -11.065 8.870 42.314 1.00 39.88 95 SER A O 1
ATOM 770 N N . ARG A 1 96 ? -12.147 7.115 41.365 1.00 41.22 96 ARG A N 1
ATOM 771 C CA . ARG A 1 96 ? -13.200 7.713 40.501 1.00 41.22 96 ARG A CA 1
ATOM 772 C C . ARG A 1 96 ? -12.851 8.316 39.124 1.00 41.22 96 ARG A C 1
ATOM 774 O O . ARG A 1 96 ? -12.333 9.413 38.993 1.00 41.22 96 ARG A O 1
ATOM 781 N N . LYS A 1 97 ? -13.439 7.614 38.136 1.00 42.56 97 LYS A N 1
ATOM 782 C CA . LYS A 1 97 ? -13.919 8.004 36.794 1.00 42.56 97 LYS A CA 1
ATOM 783 C C . LYS A 1 97 ? -12.852 8.461 35.800 1.00 42.56 97 LYS A C 1
ATOM 785 O O . LYS A 1 97 ? -12.546 9.641 35.709 1.00 42.56 97 LYS A O 1
ATOM 790 N N . HIS A 1 98 ? -12.412 7.524 34.958 1.00 34.16 98 HIS A N 1
ATOM 791 C CA . HIS A 1 98 ? -11.708 7.847 33.724 1.00 34.16 98 HIS A CA 1
ATOM 792 C C . HIS A 1 98 ? -12.416 7.283 32.495 1.00 34.16 98 HIS A C 1
ATOM 794 O O . HIS A 1 98 ? -12.785 6.113 32.424 1.00 34.16 98 HIS A O 1
ATOM 800 N N . SER A 1 99 ? -12.601 8.220 31.572 1.00 44.88 99 SER A N 1
ATOM 801 C CA . SER A 1 99 ? -13.032 8.106 30.193 1.00 44.88 99 SER A CA 1
ATOM 802 C C . SER A 1 99 ? -12.415 6.918 29.456 1.00 44.88 99 SER A C 1
ATOM 804 O O . SER A 1 99 ? -11.226 6.622 29.572 1.00 44.88 99 SER A O 1
ATOM 806 N N . GLN A 1 100 ? -13.273 6.288 28.666 1.00 50.00 100 GLN A N 1
ATOM 807 C CA . GLN A 1 100 ? -13.008 5.314 27.624 1.00 50.00 100 GLN A CA 1
ATOM 808 C C . GLN A 1 100 ? -11.857 5.758 26.708 1.00 50.00 100 GLN A C 1
ATOM 810 O O . GLN A 1 100 ? -12.032 6.617 25.851 1.00 50.00 100 GLN A O 1
ATOM 815 N N . VAL A 1 101 ? -10.693 5.127 26.854 1.00 38.47 101 VAL A N 1
ATOM 816 C CA . VAL A 1 101 ? -9.668 5.057 25.805 1.00 38.47 101 VAL A CA 1
ATOM 817 C C . VAL A 1 101 ? -9.127 3.631 25.815 1.00 38.47 101 VAL A C 1
ATOM 819 O O . VAL A 1 101 ? -8.268 3.270 26.618 1.00 38.47 101 VAL A O 1
ATOM 822 N N . GLN A 1 102 ? -9.690 2.781 24.955 1.00 42.72 102 GLN A N 1
ATOM 823 C CA . GLN A 1 102 ? -9.147 1.453 24.682 1.00 42.72 102 GLN A CA 1
ATOM 824 C C . GLN A 1 102 ? -7.826 1.618 23.922 1.00 42.72 102 GLN A C 1
ATOM 826 O O . GLN A 1 102 ? -7.787 1.653 22.696 1.00 42.72 102 GLN A O 1
ATOM 831 N N . ALA A 1 103 ? -6.724 1.711 24.662 1.00 36.72 103 ALA A N 1
ATOM 832 C CA . ALA A 1 103 ? -5.411 1.410 24.121 1.00 36.72 103 ALA A CA 1
ATOM 833 C C . ALA A 1 103 ? -5.380 -0.093 23.807 1.00 36.72 103 ALA A C 1
ATOM 835 O O . ALA A 1 103 ? -5.351 -0.934 24.708 1.00 36.72 103 ALA A O 1
ATOM 836 N N . SER A 1 104 ? -5.453 -0.425 22.517 1.00 40.44 104 SER A N 1
ATOM 837 C CA . SER A 1 104 ? -5.308 -1.789 22.014 1.00 40.44 104 SER A CA 1
ATOM 838 C C . SER A 1 104 ? -3.949 -2.340 22.450 1.00 40.44 104 SER A C 1
ATOM 840 O O . SER A 1 104 ? -2.901 -1.958 21.930 1.00 40.44 104 SER A O 1
ATOM 842 N N . GLN A 1 105 ? -3.967 -3.231 23.441 1.00 45.22 105 GLN A N 1
ATOM 843 C CA . GLN A 1 105 ? -2.836 -4.087 23.754 1.00 45.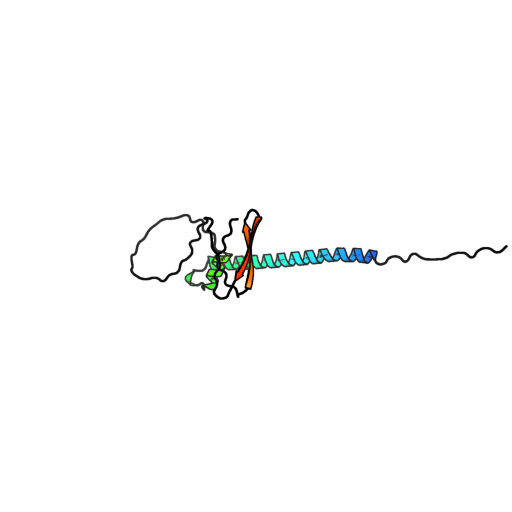22 105 GLN A CA 1
ATOM 844 C C . GLN A 1 105 ? -2.644 -5.046 22.578 1.00 45.22 105 GLN A C 1
ATOM 846 O O . GLN A 1 105 ? -3.371 -6.029 22.439 1.00 45.22 105 GLN A O 1
ATOM 851 N N . GLN A 1 106 ? -1.678 -4.755 21.709 1.00 41.69 106 GLN A N 1
ATOM 852 C CA . GLN A 1 106 ? -1.296 -5.678 20.648 1.00 41.69 106 GLN A CA 1
ATOM 853 C C . GLN A 1 106 ? -0.528 -6.857 21.255 1.00 41.69 106 GLN A C 1
ATOM 855 O O . GLN A 1 106 ? 0.653 -6.788 21.587 1.00 41.69 106 GLN A O 1
ATOM 860 N N . ASN A 1 107 ? -1.266 -7.940 21.448 1.00 39.06 107 ASN A N 1
ATOM 861 C CA . ASN A 1 107 ? -0.775 -9.290 21.664 1.00 39.06 107 ASN A CA 1
ATOM 862 C C . ASN A 1 107 ? -0.255 -9.833 20.314 1.00 39.06 107 ASN A C 1
ATOM 864 O O . ASN A 1 107 ? -0.975 -9.691 19.325 1.00 39.06 107 ASN A O 1
ATOM 868 N N . PRO A 1 108 ? 0.914 -10.496 20.217 1.00 42.94 108 PRO A N 1
ATOM 869 C CA . PRO A 1 108 ? 1.341 -11.183 18.996 1.00 42.94 108 PRO A CA 1
ATOM 870 C C . PRO A 1 108 ? 0.654 -12.554 18.886 1.00 42.94 108 PRO A C 1
ATOM 872 O O . PRO A 1 108 ? 1.279 -13.585 18.660 1.00 42.94 108 PRO A O 1
ATOM 875 N N . ARG A 1 109 ? -0.661 -12.577 19.093 1.00 45.25 109 ARG A N 1
ATOM 876 C CA . ARG A 1 109 ? -1.529 -13.681 18.691 1.00 45.25 109 ARG A CA 1
ATOM 877 C C . ARG A 1 109 ? -2.252 -13.170 17.467 1.00 45.25 109 ARG A C 1
ATOM 879 O O . ARG A 1 109 ? -2.739 -12.044 17.535 1.00 45.25 109 ARG A O 1
ATOM 886 N N . ARG A 1 110 ? -2.258 -13.948 16.376 1.00 55.50 110 ARG A N 1
ATOM 887 C CA . ARG A 1 110 ? -2.979 -13.638 15.131 1.00 55.50 110 ARG A CA 1
ATOM 888 C C . ARG A 1 110 ? -4.341 -13.056 15.502 1.00 55.50 110 ARG A C 1
ATOM 890 O O . ARG A 1 110 ? -5.224 -13.778 15.953 1.00 55.50 110 ARG A O 1
ATOM 897 N N . SER A 1 111 ? -4.439 -11.733 15.459 1.00 52.69 111 SER A N 1
ATOM 898 C CA . SER A 1 111 ? -5.650 -11.030 15.833 1.00 52.69 111 SER A CA 1
ATOM 899 C C . SER A 1 111 ? -6.457 -11.009 14.557 1.00 52.69 111 SER A C 1
ATOM 901 O O . SER A 1 111 ? -6.045 -10.383 13.584 1.00 52.69 111 SER A O 1
ATOM 903 N N . SER A 1 112 ? -7.555 -11.762 14.531 1.00 66.19 112 SER A N 1
ATOM 904 C CA . SER A 1 112 ? -8.613 -11.542 13.552 1.00 66.19 112 SER A CA 1
ATOM 905 C C . SER A 1 112 ? -9.060 -10.098 13.745 1.00 66.19 112 SER A C 1
ATOM 907 O O . SER A 1 112 ? -9.704 -9.762 14.742 1.00 66.19 112 SER A O 1
ATOM 909 N N . LYS A 1 113 ? -8.557 -9.210 12.893 1.00 74.06 113 LYS A N 1
ATOM 910 C CA . LYS A 1 113 ? -8.862 -7.793 12.957 1.00 74.06 113 LYS A CA 1
ATOM 911 C C . LYS A 1 113 ? -9.853 -7.522 11.849 1.00 74.06 113 LYS A C 1
ATOM 913 O O . LYS A 1 113 ? -9.477 -7.527 10.682 1.00 74.06 113 LYS A O 1
ATOM 918 N N . ASP A 1 114 ? -11.100 -7.322 12.239 1.00 87.38 114 ASP A N 1
ATOM 919 C CA . ASP A 1 114 ? -12.142 -6.926 11.307 1.00 87.38 114 ASP A CA 1
ATOM 920 C C . ASP A 1 114 ? -11.872 -5.484 10.857 1.00 87.38 114 ASP A C 1
ATOM 922 O O . ASP A 1 114 ? -11.411 -4.641 11.640 1.00 87.38 114 ASP A O 1
ATOM 926 N N . PHE A 1 115 ? -12.119 -5.209 9.579 1.00 88.31 115 PHE A N 1
ATOM 927 C CA . PHE A 1 115 ? -11.964 -3.884 8.988 1.00 88.31 115 PHE A CA 1
ATOM 928 C C . PHE A 1 115 ? -13.337 -3.336 8.621 1.00 88.31 115 PHE A C 1
ATOM 930 O O . PHE A 1 115 ? -14.158 -4.041 8.045 1.00 88.31 115 PHE A O 1
ATOM 937 N N . TYR A 1 116 ? -13.559 -2.061 8.925 1.00 92.94 116 TYR A N 1
ATOM 938 C CA . TYR A 1 116 ? -14.750 -1.330 8.515 1.00 92.94 116 TYR A CA 1
ATOM 939 C C . TYR A 1 116 ? -14.347 -0.261 7.500 1.00 92.94 116 TYR A C 1
ATOM 941 O O . TYR A 1 116 ? -13.382 0.475 7.723 1.00 92.94 116 TYR A O 1
ATOM 949 N N . ILE A 1 117 ? -15.059 -0.211 6.375 1.00 93.19 117 ILE A N 1
ATOM 950 C CA . ILE A 1 117 ? -14.784 0.696 5.259 1.00 93.19 117 ILE A CA 1
ATOM 951 C C . ILE A 1 117 ? -16.099 1.376 4.883 1.00 93.19 117 ILE A C 1
ATOM 953 O O . ILE A 1 117 ? -17.062 0.704 4.526 1.00 93.19 117 ILE A O 1
ATOM 957 N N . GLU A 1 118 ? -16.131 2.706 4.944 1.00 96.12 118 GLU A N 1
ATOM 958 C CA . GLU A 1 118 ? -17.265 3.497 4.462 1.00 96.12 118 GLU A CA 1
ATOM 959 C C . GLU A 1 118 ? -17.048 3.877 3.005 1.00 96.12 118 GLU A C 1
ATOM 961 O O . GLU A 1 118 ? -15.994 4.393 2.625 1.00 96.12 118 GLU A O 1
ATOM 966 N N . VAL A 1 119 ? -18.063 3.625 2.187 1.00 97.00 119 VAL A N 1
ATOM 967 C CA . VAL A 1 119 ? -18.044 3.897 0.753 1.00 97.00 119 VAL A CA 1
ATOM 968 C C . VAL A 1 119 ? -19.327 4.606 0.341 1.00 97.00 119 VAL A C 1
ATOM 970 O O . VAL A 1 119 ? -20.343 4.557 1.034 1.00 97.00 119 VAL A O 1
ATOM 973 N N . SER A 1 120 ? -19.278 5.301 -0.793 1.00 97.88 120 SER A N 1
ATOM 974 C CA . SER A 1 120 ? -20.502 5.801 -1.423 1.00 97.88 120 SER A CA 1
ATOM 975 C C . SER A 1 120 ? -21.337 4.631 -1.961 1.00 97.88 120 SER A C 1
ATOM 977 O O . SER A 1 120 ? -20.803 3.542 -2.147 1.00 97.88 120 SER A O 1
ATOM 979 N N . PRO A 1 121 ? -22.637 4.816 -2.231 1.00 98.12 121 PRO A N 1
ATOM 980 C CA . PRO A 1 121 ? -23.430 3.772 -2.866 1.00 98.12 121 PRO A CA 1
ATOM 981 C C . PRO A 1 121 ? -22.856 3.384 -4.235 1.00 98.12 121 PRO A C 1
ATOM 983 O O . PRO A 1 121 ? -22.478 4.259 -5.018 1.00 98.12 121 PRO A O 1
ATOM 986 N N . GLY A 1 122 ? -22.799 2.087 -4.528 1.00 97.69 122 GLY A N 1
ATOM 987 C CA . GLY A 1 122 ? -22.237 1.557 -5.768 1.00 97.69 122 GLY A CA 1
ATOM 988 C C . GLY A 1 122 ? -21.863 0.079 -5.680 1.00 97.69 122 GLY A C 1
ATOM 989 O O . GLY A 1 122 ? -21.996 -0.556 -4.635 1.00 97.69 122 GLY A O 1
ATOM 990 N N . THR A 1 123 ? -21.372 -0.466 -6.792 1.00 98.06 123 THR A N 1
ATOM 991 C CA . THR A 1 123 ? -20.913 -1.856 -6.881 1.00 98.06 123 THR A CA 1
ATOM 992 C C . THR A 1 123 ? -19.402 -1.936 -6.662 1.00 98.06 123 THR A C 1
ATOM 994 O O . THR A 1 123 ? -18.632 -1.250 -7.336 1.00 98.06 123 THR A O 1
ATOM 997 N N . TYR A 1 124 ? -18.970 -2.800 -5.746 1.00 97.44 124 TYR A N 1
ATOM 998 C CA . TYR A 1 124 ? -17.580 -2.941 -5.317 1.00 97.44 124 TYR A CA 1
ATOM 999 C C . TYR A 1 124 ? -17.091 -4.380 -5.455 1.00 97.44 124 TYR A C 1
ATOM 1001 O O . TYR A 1 124 ? -17.846 -5.323 -5.236 1.00 97.44 124 TYR A O 1
ATOM 1009 N N . SER A 1 125 ? -15.806 -4.542 -5.777 1.00 97.31 125 SER A N 1
ATOM 1010 C CA . SER A 1 125 ? -15.095 -5.822 -5.730 1.00 97.31 125 SER A CA 1
ATOM 1011 C C . SER A 1 125 ? -14.125 -5.801 -4.556 1.00 97.31 125 SER A C 1
ATOM 1013 O O . SER A 1 125 ? -13.222 -4.965 -4.517 1.00 97.31 125 SER A O 1
ATOM 1015 N N . VAL A 1 126 ? -14.313 -6.705 -3.601 1.00 95.81 126 VAL A N 1
ATOM 1016 C CA . VAL A 1 126 ? -13.495 -6.822 -2.393 1.00 95.81 126 VAL A CA 1
ATOM 1017 C C . VAL A 1 126 ? -12.682 -8.103 -2.484 1.00 95.81 126 VAL A C 1
ATOM 1019 O O . VAL A 1 126 ? -13.252 -9.193 -2.499 1.00 95.81 126 VAL A O 1
ATOM 1022 N N . THR A 1 127 ? -11.360 -7.969 -2.532 1.00 95.50 127 THR A N 1
ATOM 1023 C CA . THR A 1 127 ? -10.424 -9.092 -2.647 1.00 95.50 127 THR A CA 1
ATOM 1024 C C . THR A 1 127 ? -9.554 -9.174 -1.402 1.00 95.50 127 THR A C 1
ATOM 1026 O O . THR A 1 127 ? -8.993 -8.167 -0.968 1.00 95.50 127 THR A O 1
ATOM 1029 N N . ALA A 1 128 ? -9.422 -10.374 -0.846 1.00 93.69 128 ALA A N 1
ATOM 1030 C CA . ALA A 1 128 ? -8.528 -10.662 0.264 1.00 93.69 128 ALA A CA 1
ATOM 1031 C C . ALA A 1 128 ? -7.573 -11.802 -0.113 1.00 93.69 128 ALA A C 1
ATOM 1033 O O . ALA A 1 128 ? -7.970 -12.752 -0.790 1.00 93.69 128 ALA A O 1
ATOM 1034 N N . VAL A 1 129 ? -6.315 -11.676 0.314 1.00 93.56 129 VAL A N 1
ATOM 1035 C CA . VAL A 1 129 ? -5.211 -12.574 -0.052 1.00 93.56 129 VAL A CA 1
ATOM 1036 C C . VAL A 1 129 ? -4.508 -13.054 1.218 1.00 93.56 129 VAL A C 1
ATOM 1038 O O . VAL A 1 129 ? -4.177 -12.225 2.072 1.00 93.56 129 VAL A O 1
ATOM 1041 N N . SER A 1 130 ? -4.299 -14.367 1.369 1.00 90.75 130 SER A N 1
ATOM 1042 C CA . SER A 1 130 ? -3.536 -14.936 2.492 1.00 90.75 130 SER A CA 1
ATOM 1043 C C . SER A 1 130 ? -2.035 -15.015 2.217 1.00 90.75 130 SER A C 1
ATOM 1045 O O . SER A 1 130 ? -1.559 -14.822 1.101 1.00 90.75 130 SER A O 1
ATOM 1047 N N . GLU A 1 131 ? -1.275 -15.309 3.273 1.00 88.06 131 GLU A N 1
ATOM 1048 C CA . GLU A 1 131 ? 0.177 -15.524 3.223 1.00 88.06 131 GLU A CA 1
ATOM 1049 C C . GLU A 1 131 ? 0.568 -16.654 2.252 1.00 88.06 131 GLU A C 1
ATOM 1051 O O . GLU A 1 131 ? 1.600 -16.565 1.590 1.00 88.06 131 GLU A O 1
ATOM 1056 N N . ASP A 1 132 ? -0.307 -17.652 2.096 1.00 90.62 132 ASP A N 1
ATOM 1057 C CA . ASP A 1 132 ? -0.143 -18.783 1.177 1.00 90.62 132 ASP A CA 1
ATOM 1058 C C . ASP A 1 132 ? -0.564 -18.451 -0.271 1.00 90.62 132 ASP A C 1
ATOM 1060 O O . ASP A 1 132 ? -0.682 -19.346 -1.107 1.00 90.62 132 ASP A O 1
ATOM 1064 N N . MET A 1 133 ? -0.784 -17.166 -0.582 1.00 89.19 133 MET A N 1
ATOM 1065 C CA . MET A 1 133 ? -1.211 -16.661 -1.895 1.00 89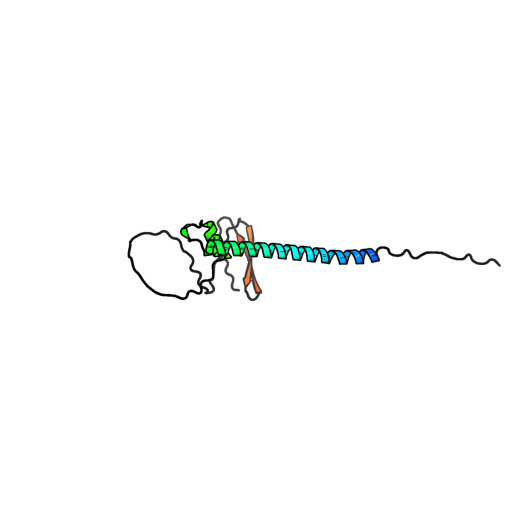.19 133 MET A CA 1
ATOM 1066 C C . MET A 1 133 ? -2.582 -17.192 -2.348 1.00 89.19 133 MET A C 1
ATOM 1068 O O . MET A 1 133 ? -2.859 -17.272 -3.545 1.00 89.19 133 MET A O 1
ATOM 1072 N N . VAL A 1 134 ? -3.460 -17.544 -1.402 1.00 91.81 134 VAL A N 1
ATOM 1073 C CA . VAL A 1 134 ? -4.862 -17.869 -1.695 1.00 91.81 134 VAL A CA 1
ATOM 1074 C C . VAL A 1 134 ? -5.664 -16.575 -1.760 1.00 91.81 134 VAL A C 1
ATOM 1076 O O . VAL A 1 134 ? -5.620 -15.771 -0.830 1.00 91.81 134 VAL A O 1
ATOM 1079 N N . GLU A 1 135 ? -6.419 -16.384 -2.841 1.00 94.81 135 GLU A N 1
ATOM 1080 C CA . GLU A 1 135 ? -7.263 -15.206 -3.054 1.00 94.81 135 GLU A CA 1
ATOM 1081 C C . GLU A 1 135 ? -8.752 -15.564 -2.955 1.00 94.81 135 GLU A C 1
ATOM 1083 O O . GLU A 1 135 ? -9.210 -16.562 -3.516 1.00 94.81 135 GLU A O 1
ATOM 1088 N N . GLN A 1 136 ? -9.537 -14.714 -2.294 1.00 95.38 136 GLN A N 1
ATOM 1089 C CA . GLN A 1 136 ? -10.999 -14.727 -2.381 1.00 95.38 136 GLN A CA 1
ATOM 1090 C C . GLN A 1 136 ? -11.503 -13.339 -2.742 1.00 95.38 136 GLN A C 1
ATOM 1092 O O . GLN A 1 136 ? -11.050 -12.341 -2.186 1.00 95.38 136 GLN A O 1
ATOM 1097 N N . THR A 1 137 ? -12.464 -13.288 -3.663 1.00 96.75 137 THR A N 1
ATOM 1098 C CA . THR A 1 137 ? -13.059 -12.042 -4.151 1.00 96.75 137 THR A CA 1
ATOM 1099 C C . THR A 1 137 ? -14.577 -12.099 -4.043 1.00 96.75 137 THR A C 1
ATOM 1101 O O . THR A 1 137 ? -15.192 -13.062 -4.495 1.00 96.75 137 THR A O 1
ATOM 1104 N N . TYR A 1 138 ? -15.175 -11.042 -3.495 1.00 95.94 138 TYR A N 1
ATOM 1105 C CA . TYR A 1 138 ? -16.620 -10.837 -3.448 1.00 95.94 138 TYR A CA 1
ATOM 1106 C C . TYR A 1 138 ? -16.999 -9.565 -4.194 1.00 95.94 138 TYR A C 1
ATOM 1108 O O . TYR A 1 138 ? -16.412 -8.509 -3.969 1.00 95.94 138 TYR A O 1
ATOM 1116 N N . VAL A 1 139 ? -18.016 -9.657 -5.048 1.00 97.31 139 VAL A N 1
ATOM 1117 C CA . VAL A 1 139 ? -18.649 -8.488 -5.662 1.00 97.31 139 VAL A CA 1
ATOM 1118 C C . VAL A 1 139 ? -19.922 -8.182 -4.888 1.00 97.31 139 VAL A C 1
ATOM 1120 O O . VAL A 1 139 ? -20.782 -9.051 -4.749 1.00 97.31 139 VAL A O 1
ATOM 1123 N N . VAL A 1 140 ? -20.029 -6.963 -4.371 1.00 97.00 140 VAL A N 1
ATOM 1124 C CA . VAL A 1 140 ? -21.150 -6.519 -3.540 1.00 97.00 140 VAL A CA 1
ATOM 1125 C C . VAL A 1 140 ? -21.728 -5.217 -4.072 1.00 97.00 140 VAL A C 1
ATOM 1127 O O . VAL A 1 140 ? -20.996 -4.338 -4.523 1.00 97.00 140 VAL A O 1
ATOM 1130 N N . ASP A 1 141 ? -23.049 -5.097 -4.015 1.00 97.44 141 ASP A N 1
ATOM 1131 C CA . ASP A 1 141 ? -23.763 -3.861 -4.322 1.00 97.44 141 ASP A CA 1
ATOM 1132 C C . ASP A 1 141 ? -24.161 -3.175 -3.013 1.00 97.44 141 ASP A C 1
ATOM 1134 O O . ASP A 1 141 ? -24.854 -3.770 -2.185 1.00 97.44 141 ASP A O 1
ATOM 1138 N N . VAL A 1 142 ? -23.668 -1.955 -2.798 1.00 97.56 142 VAL A N 1
ATOM 1139 C CA . VAL A 1 142 ? -23.844 -1.198 -1.555 1.00 97.56 142 VAL A CA 1
ATOM 1140 C C . VAL A 1 142 ? -24.837 -0.067 -1.789 1.00 97.56 142 VAL A C 1
ATOM 1142 O O . VAL A 1 142 ? -24.579 0.853 -2.565 1.00 97.56 142 VAL A O 1
ATOM 1145 N N . ASN A 1 143 ? -25.959 -0.101 -1.073 1.00 97.00 143 ASN A N 1
ATOM 1146 C CA . ASN A 1 143 ? -26.962 0.962 -1.077 1.00 97.00 143 ASN A CA 1
ATOM 1147 C C . ASN A 1 143 ? -26.701 1.998 0.032 1.00 97.00 143 ASN A C 1
ATOM 1149 O O . ASN A 1 143 ? -25.980 1.747 0.998 1.00 97.00 143 ASN A O 1
ATOM 1153 N N . ALA A 1 144 ? -27.307 3.185 -0.079 1.00 96.69 144 ALA A N 1
ATOM 1154 C CA . ALA A 1 144 ? -27.147 4.242 0.922 1.00 96.69 144 ALA A CA 1
ATOM 1155 C C . ALA A 1 144 ? -27.648 3.795 2.308 1.00 96.69 144 ALA A C 1
ATOM 1157 O O . ALA A 1 144 ? -28.798 3.388 2.457 1.00 96.69 144 ALA A O 1
ATOM 1158 N N . GLY A 1 145 ? -26.781 3.894 3.322 1.00 94.62 145 GLY A N 1
ATOM 1159 C CA . GLY A 1 145 ? -27.081 3.469 4.695 1.00 94.62 145 GLY A CA 1
ATOM 1160 C C . GLY A 1 145 ? -27.070 1.950 4.914 1.00 94.62 145 GLY A C 1
ATOM 1161 O O . GLY A 1 145 ? -27.452 1.501 5.992 1.00 94.62 145 GLY A O 1
ATOM 1162 N N . GLN A 1 146 ? -26.656 1.162 3.916 1.00 96.38 146 GLN A N 1
ATOM 1163 C CA . GLN A 1 146 ? -26.510 -0.285 4.031 1.00 96.38 146 GLN A CA 1
ATOM 1164 C C . GLN A 1 146 ? -25.130 -0.653 4.588 1.00 96.38 146 GLN A C 1
ATOM 1166 O O . GLN A 1 146 ? -24.115 -0.109 4.160 1.00 96.38 146 GLN A O 1
ATOM 1171 N N . THR A 1 147 ? -25.103 -1.646 5.476 1.00 96.12 147 THR A N 1
ATOM 1172 C CA . THR A 1 147 ? -23.874 -2.298 5.946 1.00 96.12 147 THR A CA 1
ATOM 1173 C C . THR A 1 147 ? -23.853 -3.738 5.445 1.00 96.12 147 THR A C 1
ATOM 1175 O O . THR A 1 147 ? -24.871 -4.429 5.518 1.00 96.12 147 THR A O 1
ATOM 1178 N N . ILE A 1 148 ? -22.711 -4.184 4.918 1.00 94.56 148 ILE A N 1
ATOM 1179 C CA . ILE A 1 148 ? -22.502 -5.551 4.427 1.00 94.56 148 ILE A CA 1
ATOM 1180 C C . ILE A 1 148 ? -21.305 -6.143 5.165 1.00 94.56 148 ILE A C 1
ATOM 1182 O O . ILE A 1 148 ? -20.189 -5.645 5.030 1.00 94.56 148 ILE A O 1
ATOM 1186 N N . ASP A 1 149 ? -21.543 -7.219 5.910 1.00 94.69 149 ASP A N 1
ATOM 1187 C CA . ASP A 1 149 ? -20.486 -7.978 6.573 1.00 94.69 149 ASP A CA 1
ATOM 1188 C C . ASP A 1 149 ? -19.942 -9.046 5.618 1.00 94.69 149 ASP A C 1
ATOM 1190 O O . ASP A 1 149 ? -20.678 -9.914 5.144 1.00 94.69 149 ASP A O 1
ATOM 1194 N N . ILE A 1 150 ? -18.641 -8.980 5.326 1.00 93.31 150 ILE A N 1
ATOM 1195 C CA . ILE A 1 150 ? -17.945 -9.930 4.451 1.00 93.31 150 ILE A CA 1
ATOM 1196 C C . ILE A 1 150 ? -16.920 -10.692 5.288 1.00 93.31 150 ILE A C 1
ATOM 1198 O O . ILE A 1 150 ? -16.066 -10.093 5.939 1.00 93.31 150 ILE A O 1
ATOM 1202 N N . THR A 1 151 ? -16.984 -12.023 5.256 1.00 92.81 151 THR A N 1
ATOM 1203 C CA . THR A 1 151 ? -16.018 -12.901 5.926 1.00 92.81 151 THR A CA 1
ATOM 1204 C C . THR A 1 151 ? -15.231 -13.690 4.887 1.00 92.81 151 THR A C 1
ATOM 1206 O O . THR A 1 151 ? -15.806 -14.380 4.048 1.00 92.81 151 THR A O 1
ATOM 1209 N N . PHE A 1 152 ? -13.905 -13.601 4.964 1.00 90.38 152 PHE A N 1
ATOM 1210 C CA . PHE A 1 152 ? -12.988 -14.349 4.112 1.00 90.38 152 PHE A CA 1
ATOM 1211 C C . PHE A 1 152 ? -12.440 -15.555 4.878 1.00 90.38 152 PHE A C 1
ATOM 1213 O O . PHE A 1 152 ? -11.974 -15.411 6.009 1.00 90.38 152 PHE A O 1
ATOM 1220 N N . VAL A 1 153 ? -12.495 -16.738 4.268 1.00 88.25 153 VAL A N 1
ATOM 1221 C CA . VAL A 1 153 ? -11.956 -17.983 4.842 1.00 88.25 153 VAL A CA 1
ATOM 1222 C C . VAL A 1 153 ? -10.732 -18.379 4.021 1.00 88.25 153 VAL A C 1
ATOM 1224 O O . VAL A 1 153 ? -10.850 -19.198 3.113 1.00 88.25 153 VAL A O 1
ATOM 1227 N N . LEU A 1 154 ? -9.600 -17.718 4.279 1.00 80.69 154 LEU A N 1
ATOM 1228 C CA . LEU A 1 154 ? -8.362 -17.821 3.489 1.00 80.69 154 LEU A CA 1
ATOM 1229 C C . LEU A 1 154 ? -7.293 -18.717 4.113 1.00 80.69 154 LEU A C 1
ATOM 1231 O O . LEU A 1 154 ? -7.308 -18.872 5.356 1.00 80.69 154 LEU A O 1
#

Secondary structure (DSSP, 8-state):
--PPPP---------TTHHHHHHHHHHHHHHHHHHHHHHHHHHHHHHHHHHHHHHHHHHS-GGGS-HHHHHHHHHHT------------------------------SS-----------SEEEEEEEE-TT--EEEEEEEE-TT---------

Foldseek 3Di:
DDDDDDDDDDDPDPPPCVVVVVVVVVVVVVVVVVVVVVVVVVVVVVVVVLVVLCVVVVPDDPVPDDPVSVVVCCVRPNDPDPDPDPDDDDDDDDDDDDDDDPPDPDDPDPDPDDDDDDDAFAWDKDWDADPVRDIDIDIDGDDVPDDDDDDDDD

Organism: NCBI:txid364589